Protein AF-A0A179IJP7-F1 (afdb_monomer_lite)

InterPro domains:
  IPR003719 Phenazine biosynthesis PhzF-like [PF02567] (6-76)

pLDDT: mean 91.75, std 11.51, range [47.16, 98.69]

Organism: Cordyceps confragosa (NCBI:txid2714763)

Foldseek 3Di:
DPDPPPDDFDDQVVVQVVVQCCLLPPNDPPPQKDKDWDWGNVVVVNTFIKIWIFGDDPSHTDDIDIDGDDDDDDDDDDDD

Secondary structure (DSSP, 8-state):
---S----S--HHHHHHHHHHHHHHTSPTT-SEEEEEEEE-TTTT--EEEEEEEEEETTEEEEEEEE-------------

Sequence (80 aa):
MIDALCEDPATGSASSALCCYLSAALGEQGAEKRRYELTQGVEVGRESNIVVDVTMKENAINQVHLSGQAVKVMKGTVFI

Structure (mmCIF, N/CA/C/O backbone):
data_AF-A0A179IJP7-F1
#
_entry.id   AF-A0A179IJP7-F1
#
loop_
_atom_site.group_PDB
_atom_site.id
_atom_site.type_symbol
_atom_site.label_atom_id
_atom_site.label_alt_id
_atom_site.label_comp_id
_atom_site.label_asym_id
_atom_site.label_entity_id
_atom_site.label_seq_id
_atom_site.pdbx_PDB_ins_code
_atom_site.Cartn_x
_atom_site.Cartn_y
_atom_site.Cartn_z
_atom_site.occupancy
_atom_site.B_iso_or_equiv
_atom_site.auth_seq_id
_atom_site.auth_comp_id
_atom_site.auth_asym_id
_atom_site.auth_atom_id
_atom_site.pdbx_PDB_model_num
ATOM 1 N N . MET A 1 1 ? 8.029 11.359 -26.999 1.00 47.16 1 MET A N 1
ATOM 2 C CA . MET A 1 1 ? 6.746 12.011 -26.683 1.00 47.16 1 MET A CA 1
ATOM 3 C C . MET A 1 1 ? 6.621 11.942 -25.175 1.00 47.16 1 MET A C 1
ATOM 5 O O . MET A 1 1 ? 6.553 10.841 -24.653 1.00 47.16 1 MET A O 1
ATOM 9 N N . ILE A 1 2 ? 6.811 13.062 -24.479 1.00 52.62 2 ILE A N 1
ATOM 10 C CA . ILE A 1 2 ? 6.545 13.150 -23.040 1.00 52.62 2 ILE A CA 1
ATOM 11 C C . ILE A 1 2 ? 5.187 13.835 -22.980 1.00 52.62 2 ILE A C 1
ATOM 13 O O . ILE A 1 2 ? 5.107 15.033 -23.247 1.00 52.62 2 ILE A O 1
ATOM 17 N N . ASP A 1 3 ? 4.128 13.052 -22.796 1.00 53.56 3 ASP A N 1
ATOM 18 C CA . ASP A 1 3 ? 2.774 13.589 -22.709 1.00 53.56 3 ASP A CA 1
ATOM 19 C C . ASP A 1 3 ? 2.626 14.429 -21.438 1.00 53.56 3 ASP A C 1
ATOM 21 O O . ASP A 1 3 ? 3.089 14.063 -20.358 1.00 53.56 3 ASP A O 1
ATOM 25 N N . ALA A 1 4 ? 1.990 15.590 -21.583 1.00 52.97 4 ALA A N 1
ATOM 26 C CA . ALA A 1 4 ? 1.815 16.587 -20.529 1.00 52.97 4 ALA A CA 1
ATOM 27 C C . ALA A 1 4 ? 0.817 16.168 -19.424 1.00 52.97 4 ALA A C 1
ATOM 29 O O . ALA A 1 4 ? 0.641 16.907 -18.457 1.00 52.97 4 ALA A O 1
ATOM 30 N N . LEU A 1 5 ? 0.206 14.982 -19.526 1.00 60.19 5 LEU A N 1
ATOM 31 C CA . LEU A 1 5 ? -0.472 14.293 -18.425 1.00 60.19 5 LEU A CA 1
ATOM 32 C C . LEU A 1 5 ? 0.332 13.033 -18.079 1.00 60.19 5 LEU A C 1
ATOM 34 O O . LEU A 1 5 ? 0.016 11.927 -18.504 1.00 60.19 5 LEU A O 1
ATOM 38 N N . CYS A 1 6 ? 1.422 13.201 -17.334 1.00 80.00 6 CYS A N 1
ATOM 39 C CA . CYS A 1 6 ? 2.095 12.060 -16.722 1.00 80.00 6 CYS A CA 1
ATOM 40 C C . CYS A 1 6 ? 1.221 11.581 -15.553 1.00 80.00 6 CYS A C 1
ATOM 42 O O . CYS A 1 6 ? 1.289 12.144 -14.460 1.00 80.00 6 CYS A O 1
ATOM 44 N N . GLU A 1 7 ? 0.342 10.611 -15.802 1.00 89.94 7 GLU A N 1
ATOM 45 C CA . GLU A 1 7 ? -0.422 9.949 -14.744 1.00 89.94 7 GLU A CA 1
ATOM 46 C C . GLU A 1 7 ? 0.519 9.099 -13.878 1.00 89.94 7 GLU A C 1
ATOM 48 O O . GLU A 1 7 ? 1.371 8.363 -14.389 1.00 89.94 7 GLU A O 1
ATOM 53 N N . ASP A 1 8 ? 0.380 9.210 -12.555 1.00 93.44 8 ASP A N 1
ATOM 54 C CA . ASP A 1 8 ? 1.122 8.375 -11.613 1.00 93.44 8 ASP A CA 1
ATOM 55 C C . ASP A 1 8 ? 0.534 6.950 -11.608 1.00 93.44 8 ASP A C 1
ATOM 57 O O . ASP A 1 8 ? -0.654 6.785 -11.323 1.00 93.44 8 ASP A O 1
ATOM 61 N N . PRO A 1 9 ? 1.324 5.902 -11.907 1.00 92.81 9 PRO A N 1
ATOM 62 C CA . PRO A 1 9 ? 0.811 4.536 -12.017 1.00 92.81 9 PRO A CA 1
ATOM 63 C C . PRO A 1 9 ? 0.449 3.882 -10.677 1.00 92.81 9 PRO A C 1
ATOM 65 O O . PRO A 1 9 ? -0.272 2.888 -10.669 1.00 92.81 9 PRO A O 1
ATOM 68 N N . ALA A 1 10 ? 0.978 4.381 -9.554 1.00 96.00 10 ALA A N 1
ATOM 69 C CA . ALA A 1 10 ? 0.805 3.754 -8.245 1.00 96.00 10 ALA A CA 1
ATOM 70 C C . ALA A 1 10 ? 0.903 4.776 -7.102 1.00 96.00 10 ALA A C 1
ATOM 72 O O . ALA A 1 10 ? 1.975 5.011 -6.538 1.00 96.00 10 ALA A O 1
ATOM 73 N N . THR A 1 11 ? -0.234 5.337 -6.694 1.00 97.31 11 THR A N 1
ATOM 74 C CA . THR A 1 11 ? -0.291 6.400 -5.685 1.00 97.31 11 THR A CA 1
ATOM 75 C C . THR A 1 11 ? -0.699 5.844 -4.317 1.00 97.31 11 THR A C 1
ATOM 77 O O . THR A 1 11 ? -1.864 5.869 -3.908 1.00 97.31 11 THR A O 1
ATOM 80 N N . GLY A 1 12 ? 0.283 5.350 -3.558 1.00 97.81 12 GLY A N 1
ATOM 81 C CA . GLY A 1 12 ? 0.048 4.713 -2.253 1.00 97.81 12 GLY A CA 1
ATOM 82 C C . GLY A 1 12 ? -0.569 5.627 -1.182 1.00 97.81 12 GLY A C 1
ATOM 83 O O . GLY A 1 12 ? -1.392 5.185 -0.377 1.00 97.81 12 GLY A O 1
ATOM 84 N N . SER A 1 13 ? -0.229 6.919 -1.183 1.00 98.31 13 SER A N 1
ATOM 85 C CA . SER A 1 13 ? -0.809 7.906 -0.260 1.00 98.31 13 SER A CA 1
ATOM 86 C C . SER A 1 13 ? -2.290 8.170 -0.552 1.00 98.31 13 SER A C 1
ATOM 88 O O . SER A 1 13 ? -3.099 8.182 0.376 1.00 98.31 13 SER A O 1
ATOM 90 N N . ALA A 1 14 ? -2.661 8.310 -1.828 1.00 98.12 14 ALA A N 1
ATOM 91 C CA . ALA A 1 14 ? -4.053 8.456 -2.250 1.00 98.12 14 ALA A CA 1
ATOM 92 C C . ALA A 1 14 ? -4.867 7.195 -1.930 1.00 98.12 14 ALA A C 1
ATOM 94 O O . ALA A 1 14 ? -5.958 7.294 -1.372 1.00 98.12 14 ALA A O 1
ATOM 95 N N . SER A 1 15 ? -4.293 6.014 -2.183 1.00 98.56 15 SER A N 1
ATOM 96 C CA . SER A 1 15 ? -4.892 4.726 -1.813 1.00 98.56 15 SER A CA 1
ATOM 97 C C . SER A 1 15 ? -5.169 4.640 -0.309 1.00 98.56 15 SER A C 1
ATOM 99 O O . SER A 1 15 ? -6.262 4.264 0.111 1.00 98.56 15 SER A O 1
ATOM 101 N N . SER A 1 16 ? -4.207 5.063 0.517 1.00 98.62 16 SER A N 1
ATOM 102 C CA . SER A 1 16 ? -4.353 5.090 1.978 1.00 98.62 16 SER A CA 1
ATOM 103 C C . SER A 1 16 ? -5.475 6.033 2.422 1.00 98.62 16 SER A C 1
ATOM 105 O O . SER A 1 16 ? -6.331 5.649 3.218 1.00 98.62 16 SER A O 1
ATOM 107 N N . ALA A 1 17 ? -5.511 7.252 1.874 1.00 98.44 17 ALA A N 1
ATOM 108 C CA . ALA A 1 17 ? -6.547 8.234 2.184 1.00 98.44 17 ALA A CA 1
ATOM 109 C C . ALA A 1 17 ? -7.949 7.746 1.780 1.00 98.44 17 ALA A C 1
ATOM 111 O O . ALA A 1 17 ? -8.890 7.864 2.567 1.00 98.44 17 ALA A O 1
ATOM 112 N N . LEU A 1 18 ? -8.079 7.139 0.595 1.00 98.19 18 LEU A N 1
ATOM 113 C CA . LEU A 1 18 ? -9.330 6.550 0.118 1.00 98.19 18 LEU A CA 1
ATOM 114 C C . LEU A 1 18 ? -9.824 5.445 1.060 1.00 98.19 18 LEU A C 1
ATOM 116 O O . LEU A 1 18 ? -10.987 5.448 1.455 1.00 98.19 18 LEU A O 1
ATOM 120 N N . CYS A 1 19 ? -8.949 4.532 1.477 1.00 98.00 19 CYS A N 1
ATOM 121 C CA . CYS A 1 19 ? -9.330 3.429 2.362 1.00 98.00 19 CYS A CA 1
ATOM 122 C C . CYS A 1 19 ? -9.747 3.909 3.756 1.00 98.00 19 CYS A C 1
ATOM 124 O O . CYS A 1 19 ? -10.690 3.366 4.336 1.00 98.00 19 CYS A O 1
ATOM 126 N N . CYS A 1 20 ? -9.100 4.956 4.278 1.00 97.31 20 CYS A N 1
ATOM 127 C CA . CYS A 1 20 ? -9.539 5.619 5.504 1.00 97.31 20 CYS A CA 1
ATOM 128 C C . CYS A 1 20 ? -10.930 6.228 5.351 1.00 97.31 20 CYS A C 1
ATOM 130 O O . CYS A 1 20 ? -11.779 6.041 6.221 1.00 97.31 20 CYS A O 1
ATOM 132 N N . TYR A 1 21 ? -11.174 6.928 4.241 1.00 96.88 21 TYR A N 1
ATOM 133 C CA . TYR A 1 21 ? -12.479 7.509 3.954 1.00 96.88 21 TYR A CA 1
ATOM 134 C C . TYR A 1 21 ? -13.565 6.430 3.879 1.00 96.88 21 TYR A C 1
ATOM 136 O O . TYR A 1 21 ? -14.567 6.531 4.580 1.00 96.88 21 TYR A O 1
ATOM 144 N N . LEU A 1 22 ? -13.343 5.360 3.111 1.00 95.88 22 LEU A N 1
ATOM 145 C CA . LEU A 1 22 ? -14.284 4.242 3.000 1.00 95.88 22 LEU A CA 1
ATOM 146 C C . LEU A 1 22 ? -14.531 3.573 4.359 1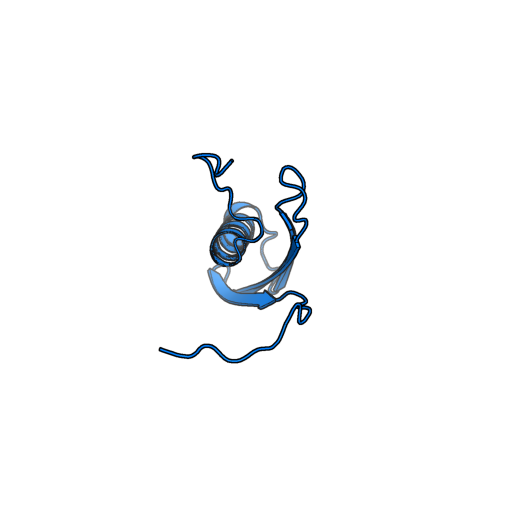.00 95.88 22 LEU A C 1
ATOM 148 O O . LEU A 1 22 ? -15.671 3.273 4.701 1.00 95.88 22 LEU A O 1
ATOM 152 N N . SER A 1 23 ? -13.480 3.401 5.162 1.00 95.56 23 SER A N 1
ATOM 153 C CA . SER A 1 23 ? -13.564 2.853 6.518 1.00 95.56 23 SER A CA 1
ATOM 154 C C . SER A 1 23 ? -14.395 3.724 7.463 1.00 95.56 23 SER A C 1
ATOM 156 O O . SER A 1 23 ? -15.154 3.200 8.277 1.00 95.56 23 SER A O 1
ATOM 158 N N . ALA A 1 24 ? -14.255 5.045 7.386 1.00 92.69 24 ALA A N 1
ATOM 159 C CA . ALA A 1 24 ? -14.980 5.971 8.248 1.00 92.69 24 ALA A CA 1
ATOM 160 C C . ALA A 1 24 ? -16.426 6.213 7.779 1.00 92.69 24 ALA A C 1
ATOM 162 O O . ALA A 1 24 ? -17.327 6.301 8.608 1.00 92.69 24 ALA A O 1
ATOM 163 N N . ALA A 1 25 ? -16.650 6.322 6.467 1.00 90.81 25 ALA A N 1
ATOM 164 C CA . ALA A 1 25 ? -17.933 6.729 5.895 1.00 90.81 25 ALA A CA 1
ATOM 165 C C . ALA A 1 25 ? -18.877 5.555 5.598 1.00 90.81 25 ALA A C 1
ATOM 167 O O . ALA A 1 25 ? -20.089 5.706 5.726 1.00 90.81 25 ALA A O 1
ATOM 168 N N . LEU A 1 26 ? -18.337 4.407 5.177 1.00 83.81 26 LEU A N 1
ATOM 169 C CA . LEU A 1 26 ? -19.115 3.278 4.644 1.00 83.81 26 LEU A CA 1
ATOM 170 C C . LEU A 1 26 ? -18.809 1.944 5.341 1.00 83.81 26 LEU A C 1
ATOM 172 O O . LEU A 1 26 ? -19.427 0.929 5.026 1.00 83.81 26 LEU A O 1
ATOM 176 N N . GLY A 1 27 ? -17.839 1.919 6.256 1.00 76.00 27 GLY A N 1
ATOM 177 C CA . GLY A 1 27 ? -17.415 0.703 6.937 1.00 76.00 27 GLY A CA 1
ATOM 178 C C . GLY A 1 27 ? -18.457 0.188 7.931 1.00 76.00 27 GLY A C 1
ATOM 179 O O . GLY A 1 27 ? -19.089 0.964 8.647 1.00 76.00 27 GLY A O 1
ATOM 180 N N . GLU A 1 28 ? -18.582 -1.137 8.026 1.00 77.50 28 GLU A N 1
ATOM 181 C CA . GLU A 1 28 ? -19.417 -1.786 9.038 1.00 77.50 28 GLU A CA 1
ATOM 182 C C . GLU A 1 28 ? -18.966 -1.379 10.448 1.00 77.50 28 GLU A C 1
ATOM 184 O O . GLU A 1 28 ? -17.777 -1.458 10.788 1.00 77.50 28 GLU A O 1
ATOM 189 N N . GLN A 1 29 ? -19.910 -0.903 11.259 1.00 73.25 29 GLN A N 1
ATOM 190 C CA . GLN A 1 29 ? -19.658 -0.495 12.640 1.00 73.25 29 GLN A CA 1
ATOM 191 C C . GLN A 1 29 ? -19.213 -1.712 13.464 1.00 73.25 29 GLN A C 1
ATOM 193 O O . GLN A 1 29 ? -19.821 -2.774 13.382 1.00 73.25 29 GLN A O 1
ATOM 198 N N . GLY A 1 30 ? -18.148 -1.565 14.256 1.00 73.19 30 GLY A N 1
ATOM 199 C CA . GLY A 1 30 ? -17.599 -2.649 15.084 1.00 73.19 30 GLY A CA 1
ATOM 200 C C . GLY A 1 30 ? -16.530 -3.531 14.422 1.00 73.19 30 GLY A C 1
ATOM 201 O O . GLY A 1 30 ? -15.864 -4.286 15.126 1.00 73.19 30 GLY A O 1
ATOM 202 N N . ALA A 1 31 ? -16.286 -3.413 13.112 1.00 84.69 31 ALA A N 1
ATOM 203 C CA . ALA A 1 31 ? -15.152 -4.086 12.476 1.00 84.69 31 ALA A CA 1
ATOM 204 C C . ALA A 1 31 ? -13.825 -3.383 12.829 1.00 84.69 31 ALA A C 1
ATOM 206 O O . ALA A 1 31 ? -13.539 -2.289 12.338 1.00 84.69 31 ALA A O 1
ATOM 207 N N . GLU A 1 32 ? -12.993 -4.023 13.658 1.00 91.69 32 GLU A N 1
ATOM 208 C CA . GLU A 1 32 ? -11.700 -3.470 14.099 1.00 91.69 32 GLU A CA 1
ATOM 209 C C . GLU A 1 32 ? -10.633 -3.438 12.999 1.00 91.69 32 GLU A C 1
ATOM 211 O O . GLU A 1 32 ? -9.694 -2.649 13.073 1.00 91.69 32 GLU A O 1
ATOM 216 N N . LYS A 1 33 ? -10.740 -4.291 11.977 1.00 94.38 33 LYS A N 1
ATOM 217 C CA . LYS A 1 33 ? -9.772 -4.366 10.875 1.00 94.38 33 LYS A CA 1
ATOM 218 C C . LYS A 1 33 ? -10.488 -4.429 9.541 1.00 94.38 33 LYS A C 1
ATOM 220 O O . LYS A 1 33 ? -11.436 -5.193 9.382 1.00 94.38 33 LYS A O 1
ATOM 225 N N . ARG A 1 34 ? -10.001 -3.654 8.576 1.00 95.38 34 ARG A N 1
ATOM 226 C CA . ARG A 1 34 ? -10.515 -3.612 7.206 1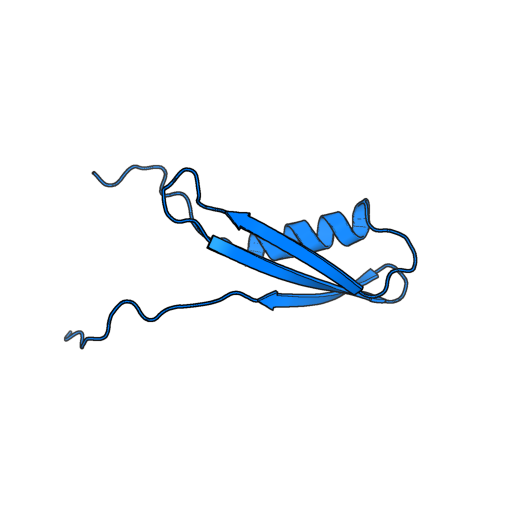.00 95.38 34 ARG A CA 1
ATOM 227 C C . ARG A 1 34 ? -9.358 -3.686 6.228 1.00 95.38 34 ARG A C 1
ATOM 229 O O . ARG A 1 34 ? -8.354 -3.011 6.425 1.00 95.38 34 ARG A O 1
ATOM 236 N N . ARG A 1 35 ? -9.510 -4.499 5.189 1.00 96.94 35 ARG A N 1
ATOM 237 C CA . ARG A 1 35 ? -8.500 -4.705 4.153 1.00 96.94 35 ARG A CA 1
ATOM 238 C C . ARG A 1 35 ? -9.071 -4.308 2.804 1.00 96.94 35 ARG A C 1
ATOM 240 O O . ARG A 1 35 ? -10.190 -4.692 2.476 1.00 96.94 35 ARG A O 1
ATOM 247 N N . TYR A 1 36 ? -8.279 -3.569 2.043 1.00 97.88 36 TYR A N 1
ATOM 248 C CA . TYR A 1 36 ? -8.603 -3.117 0.700 1.00 97.88 36 TYR A CA 1
ATOM 249 C C . TYR A 1 36 ? -7.490 -3.530 -0.256 1.00 97.88 36 TYR A C 1
ATOM 251 O O . TYR A 1 36 ? -6.308 -3.431 0.077 1.00 97.88 36 TYR A O 1
ATOM 259 N N . GLU A 1 37 ? -7.885 -3.962 -1.447 1.00 98.31 37 GLU A N 1
ATOM 260 C CA . GLU A 1 37 ? -6.991 -4.274 -2.557 1.00 98.31 37 GLU A CA 1
ATOM 261 C C . GLU A 1 37 ? -7.370 -3.344 -3.708 1.00 98.31 37 GLU A C 1
ATOM 263 O O . GLU A 1 37 ? -8.524 -3.317 -4.137 1.00 98.31 37 GLU A O 1
ATOM 268 N N . LEU A 1 38 ? -6.423 -2.510 -4.133 1.00 98.31 38 LEU A N 1
ATOM 269 C CA . LEU A 1 38 ? -6.618 -1.481 -5.145 1.00 98.31 38 LEU A CA 1
ATOM 270 C C . LEU A 1 38 ? -5.725 -1.779 -6.344 1.00 98.31 38 LEU A C 1
ATOM 272 O O . LEU A 1 38 ? -4.528 -2.022 -6.184 1.00 98.31 38 LEU A O 1
ATOM 276 N N . THR A 1 39 ? -6.305 -1.685 -7.535 1.00 98.06 39 THR A N 1
ATOM 277 C CA . THR A 1 39 ? -5.588 -1.758 -8.810 1.00 98.06 39 THR A CA 1
ATOM 278 C C . THR A 1 39 ? -5.556 -0.361 -9.429 1.00 98.06 39 THR A C 1
ATOM 280 O O . THR A 1 39 ? -6.601 0.276 -9.559 1.00 98.06 39 THR A O 1
ATOM 283 N N . GLN A 1 40 ? -4.365 0.125 -9.787 1.00 97.88 40 GLN A N 1
ATOM 284 C CA . GLN A 1 40 ? -4.147 1.435 -10.420 1.00 97.88 40 GLN A CA 1
ATOM 285 C C . GLN A 1 40 ? -3.214 1.299 -11.632 1.00 97.88 40 GLN A C 1
ATOM 287 O O . GLN A 1 40 ? -2.417 0.362 -11.708 1.00 97.88 40 GLN A O 1
ATOM 292 N N . GLY A 1 41 ? -3.304 2.236 -12.579 1.00 94.88 41 GLY A N 1
ATOM 293 C CA . GLY A 1 41 ? -2.330 2.384 -13.662 1.00 94.88 41 GLY A CA 1
ATOM 294 C C . GLY A 1 41 ? -2.537 1.429 -14.839 1.00 94.88 41 GLY A C 1
ATOM 295 O O . GLY A 1 41 ? -1.635 1.286 -15.667 1.00 94.88 41 GLY A O 1
ATOM 296 N N . VAL A 1 42 ? -3.702 0.778 -14.930 1.00 96.44 42 VAL A N 1
ATOM 297 C CA . VAL A 1 42 ? -4.051 -0.144 -16.026 1.00 96.44 42 VAL A CA 1
ATOM 298 C C . VAL A 1 42 ? -4.118 0.614 -17.351 1.00 96.44 42 VAL A C 1
ATOM 300 O O . VAL A 1 42 ? -3.537 0.190 -18.348 1.00 96.44 42 VAL A O 1
ATOM 303 N N . GLU A 1 43 ? -4.751 1.784 -17.342 1.00 94.38 43 GLU A N 1
ATOM 304 C CA . GLU A 1 43 ? -4.997 2.643 -18.501 1.00 94.38 43 GLU 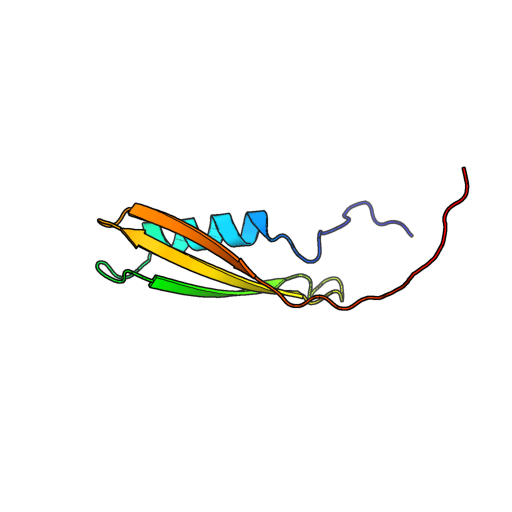A CA 1
ATOM 305 C C . GLU A 1 43 ? -3.698 3.175 -19.123 1.00 94.38 43 GLU A C 1
ATOM 307 O O . GLU A 1 43 ? -3.632 3.401 -20.331 1.00 94.38 43 GLU A O 1
ATOM 312 N N . VAL A 1 44 ? -2.644 3.309 -18.314 1.00 92.69 44 VAL A N 1
ATOM 313 C CA . VAL A 1 44 ? -1.305 3.741 -18.747 1.00 92.69 44 VAL A CA 1
ATOM 314 C C . VAL A 1 44 ? -0.311 2.585 -18.902 1.00 92.69 44 VAL A C 1
ATOM 316 O O . VAL A 1 44 ? 0.890 2.815 -19.057 1.00 92.69 44 VAL A O 1
ATOM 319 N N . GLY A 1 45 ? -0.782 1.332 -18.867 1.00 93.12 45 GLY A N 1
ATOM 320 C CA . GLY A 1 45 ? 0.041 0.138 -19.092 1.00 93.12 45 GLY A CA 1
ATOM 321 C C . GLY A 1 45 ? 1.070 -0.139 -17.991 1.00 93.12 45 GLY A C 1
ATOM 322 O O . GLY A 1 45 ? 2.096 -0.773 -18.241 1.00 93.12 45 GLY A O 1
ATOM 323 N N . ARG A 1 46 ? 0.828 0.359 -16.775 1.00 94.00 46 ARG A N 1
ATOM 324 C CA . ARG A 1 46 ? 1.712 0.242 -15.605 1.00 94.00 46 ARG A CA 1
ATOM 325 C C . ARG A 1 46 ? 0.924 -0.242 -14.386 1.00 94.00 46 ARG A C 1
ATOM 327 O O . ARG A 1 46 ? 1.021 0.343 -13.308 1.00 94.00 46 ARG A O 1
ATOM 334 N N . GLU A 1 47 ? 0.147 -1.305 -14.589 1.00 96.00 47 GLU A N 1
ATOM 335 C CA . GLU A 1 47 ? -0.701 -1.912 -13.563 1.00 96.00 47 GLU A CA 1
ATOM 336 C C . GLU A 1 47 ? 0.078 -2.163 -12.269 1.00 96.00 47 GLU A C 1
ATOM 338 O O . GLU A 1 47 ? 1.154 -2.767 -12.264 1.00 96.00 47 GLU A O 1
ATOM 343 N N . SER A 1 48 ? -0.489 -1.682 -11.168 1.00 96.94 48 SER A N 1
ATOM 344 C CA . SER A 1 48 ? 0.066 -1.805 -9.830 1.00 96.94 48 SER A CA 1
ATOM 345 C C . SER A 1 48 ? -1.020 -2.231 -8.852 1.00 96.94 48 SER A C 1
ATOM 347 O O . SER A 1 48 ? -2.114 -1.668 -8.841 1.00 96.94 48 SER A O 1
ATOM 349 N N . ASN A 1 49 ? -0.690 -3.209 -8.006 1.00 98.12 49 ASN A N 1
ATOM 350 C CA . ASN A 1 49 ? -1.567 -3.705 -6.950 1.00 98.12 49 ASN A CA 1
ATOM 351 C C . ASN A 1 49 ? -1.107 -3.165 -5.595 1.00 98.12 49 ASN A C 1
ATOM 353 O O . ASN A 1 49 ? 0.035 -3.380 -5.178 1.00 98.12 49 ASN A O 1
ATOM 357 N N . ILE A 1 50 ? -2.011 -2.464 -4.918 1.00 98.62 50 ILE A N 1
ATOM 358 C CA . ILE A 1 50 ? -1.782 -1.800 -3.639 1.00 98.62 50 ILE A CA 1
ATOM 359 C C . ILE A 1 50 ? -2.712 -2.418 -2.602 1.00 98.62 50 ILE A C 1
ATOM 361 O O . ILE A 1 50 ? -3.915 -2.539 -2.818 1.00 98.62 50 ILE A O 1
ATOM 365 N N . VAL A 1 51 ? -2.159 -2.776 -1.450 1.00 98.69 51 VAL A N 1
ATOM 366 C CA . VAL A 1 51 ? -2.921 -3.301 -0.320 1.00 98.69 51 VAL A CA 1
ATOM 367 C C . VAL A 1 51 ? -2.913 -2.273 0.800 1.00 98.69 51 VAL A C 1
ATOM 369 O O . VAL A 1 51 ? -1.850 -1.790 1.198 1.00 98.69 51 VAL A O 1
ATOM 372 N N . VAL A 1 52 ? -4.092 -1.972 1.342 1.00 98.69 52 VAL A N 1
ATOM 373 C CA . VAL A 1 52 ? -4.234 -1.108 2.515 1.00 98.69 52 VAL A CA 1
ATOM 374 C C . VAL A 1 52 ? -5.021 -1.824 3.602 1.00 98.69 52 VAL A C 1
ATOM 376 O O . VAL A 1 52 ? -6.187 -2.172 3.416 1.00 98.69 52 VAL A O 1
ATOM 379 N N . ASP A 1 53 ? -4.394 -1.993 4.762 1.00 98.31 53 ASP A N 1
ATOM 380 C CA . ASP A 1 53 ? -5.042 -2.475 5.977 1.00 98.31 53 ASP A CA 1
ATOM 381 C C . ASP A 1 53 ? -5.306 -1.286 6.918 1.00 98.31 53 ASP A C 1
ATOM 383 O O . ASP A 1 53 ? -4.388 -0.570 7.323 1.00 98.31 53 ASP A O 1
ATOM 387 N N . VAL A 1 54 ? -6.569 -1.068 7.277 1.00 98.06 54 VAL A N 1
ATOM 388 C CA . VAL A 1 54 ? -7.023 -0.016 8.191 1.00 98.06 54 VAL A CA 1
ATOM 389 C C . VAL A 1 54 ? -7.476 -0.659 9.496 1.00 98.06 54 VAL A C 1
ATOM 391 O O . VAL A 1 54 ? -8.367 -1.508 9.510 1.00 98.06 54 VAL A O 1
ATOM 394 N N . THR A 1 55 ? -6.871 -0.246 10.606 1.00 97.38 55 THR A N 1
ATOM 395 C CA . THR A 1 55 ? -7.304 -0.622 11.956 1.00 97.38 55 THR A CA 1
ATOM 396 C C . THR A 1 55 ? -8.170 0.484 12.539 1.00 97.38 55 THR A C 1
ATOM 398 O O . THR A 1 55 ? -7.756 1.645 12.574 1.00 97.38 55 THR A O 1
ATOM 401 N N . MET A 1 56 ? -9.341 0.110 13.038 1.00 94.94 56 MET A N 1
ATOM 402 C CA . MET A 1 56 ? -10.276 0.975 13.744 1.00 94.94 56 MET A CA 1
ATOM 403 C C . MET A 1 56 ? -10.156 0.775 15.251 1.00 94.94 56 MET A C 1
ATOM 405 O O . MET A 1 56 ? -9.940 -0.339 15.722 1.00 94.94 56 MET A O 1
ATOM 409 N N . LYS A 1 57 ? -10.361 1.843 16.018 1.00 93.81 57 LYS A N 1
ATOM 410 C CA . LYS A 1 57 ? -10.560 1.788 17.467 1.00 93.81 57 LYS A CA 1
ATOM 411 C C . LYS A 1 57 ? -11.6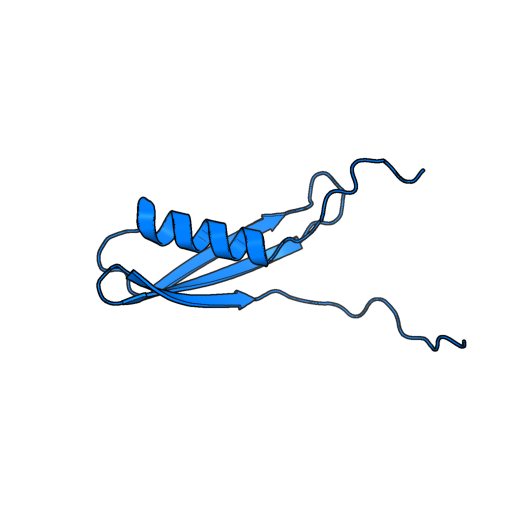53 2.777 17.834 1.00 93.81 57 LYS A C 1
ATOM 413 O O . LYS A 1 57 ? -11.579 3.927 17.417 1.00 93.81 57 LYS A O 1
ATOM 418 N N . GLU A 1 58 ? -12.665 2.330 18.579 1.00 90.12 58 GLU A N 1
ATOM 419 C CA . GLU A 1 58 ? -13.783 3.190 19.014 1.00 90.12 58 GLU A CA 1
ATOM 420 C C . GLU A 1 58 ? -14.428 3.954 17.836 1.00 90.12 58 GLU A C 1
ATOM 422 O O . GLU A 1 58 ? -14.730 5.139 17.920 1.00 90.12 58 GLU A O 1
ATOM 427 N N . ASN A 1 59 ? -14.602 3.263 16.701 1.00 85.50 59 ASN A N 1
ATOM 428 C CA . ASN A 1 59 ? -15.120 3.807 15.436 1.00 85.50 59 ASN A CA 1
ATOM 429 C C . ASN A 1 59 ? -14.297 4.949 14.805 1.00 85.50 59 ASN A C 1
ATOM 431 O O . ASN A 1 59 ? -14.749 5.571 13.846 1.00 85.50 59 ASN A O 1
ATOM 435 N N . ALA A 1 60 ? -13.064 5.174 15.262 1.00 92.12 60 ALA A N 1
ATOM 436 C CA . ALA A 1 60 ? -12.097 6.078 14.649 1.00 92.12 60 ALA A CA 1
ATOM 437 C C . ALA A 1 60 ? -10.941 5.310 13.987 1.00 92.12 60 ALA A C 1
ATOM 439 O O . ALA A 1 60 ? -10.630 4.175 14.355 1.00 92.12 60 ALA A O 1
ATOM 440 N N . ILE A 1 61 ? -10.289 5.938 13.005 1.00 96.06 61 ILE A N 1
ATOM 441 C CA . ILE A 1 61 ? -9.082 5.396 12.367 1.00 96.06 61 ILE A CA 1
ATOM 442 C C . ILE A 1 61 ? -7.947 5.403 13.396 1.00 96.06 61 ILE A C 1
ATOM 444 O O . ILE A 1 61 ? -7.580 6.459 13.903 1.00 96.06 61 ILE A O 1
ATOM 448 N N . ASN A 1 62 ? -7.376 4.234 13.682 1.00 97.25 62 ASN A N 1
ATOM 449 C CA . ASN A 1 62 ? -6.271 4.080 14.628 1.00 97.25 62 ASN A CA 1
ATOM 450 C C . ASN A 1 62 ? -4.926 3.870 13.921 1.00 97.25 62 ASN A C 1
ATOM 452 O O . ASN A 1 62 ? -3.919 4.451 14.314 1.00 97.25 62 ASN A O 1
ATOM 456 N N . GLN A 1 63 ? -4.894 3.041 12.875 1.00 98.06 63 GLN A N 1
ATOM 457 C CA . GLN A 1 63 ? -3.670 2.754 12.128 1.00 98.06 63 GLN A CA 1
ATOM 458 C C . GLN A 1 63 ? -3.983 2.440 10.669 1.00 98.06 63 GLN A C 1
ATOM 460 O O . GLN A 1 63 ? -5.017 1.852 10.363 1.00 98.06 63 GLN A O 1
ATOM 465 N N . VAL A 1 64 ? -3.054 2.792 9.783 1.00 98.38 64 VAL A N 1
ATOM 466 C CA . VAL A 1 64 ? -3.105 2.467 8.357 1.00 98.38 64 VAL A CA 1
ATOM 467 C C . VAL A 1 64 ? -1.787 1.812 7.972 1.00 98.38 64 VAL A C 1
ATOM 469 O O . VAL A 1 64 ? -0.721 2.329 8.309 1.00 98.38 64 VAL A O 1
ATOM 472 N N . HIS A 1 65 ? -1.854 0.677 7.287 1.00 98.62 65 HIS A N 1
ATOM 473 C CA . HIS A 1 65 ? -0.693 -0.014 6.747 1.00 98.62 65 HIS A CA 1
ATOM 474 C C . HIS A 1 65 ? -0.833 -0.130 5.232 1.00 98.62 65 HIS A C 1
ATOM 476 O O . HIS A 1 65 ? -1.732 -0.802 4.736 1.00 98.62 65 HIS A O 1
ATOM 482 N N . LEU A 1 66 ? 0.074 0.523 4.510 1.00 98.44 66 LEU A N 1
ATOM 483 C CA . LEU A 1 66 ? 0.215 0.410 3.064 1.00 98.44 66 LEU A CA 1
ATOM 484 C C . LEU A 1 66 ? 1.239 -0.682 2.753 1.00 98.44 66 LEU A C 1
ATOM 486 O O . LEU A 1 66 ? 2.353 -0.647 3.273 1.00 98.44 66 LEU A O 1
ATOM 490 N N . SER A 1 67 ? 0.889 -1.620 1.881 1.00 98.38 67 SER A N 1
ATOM 491 C CA . SER A 1 67 ? 1.801 -2.660 1.415 1.00 98.38 67 SER A CA 1
ATOM 492 C C . SER A 1 67 ? 1.634 -2.935 -0.079 1.00 98.38 67 SER A C 1
ATOM 494 O O . SER A 1 67 ? 0.623 -2.601 -0.695 1.00 98.38 67 SER A O 1
ATOM 496 N N . GLY A 1 68 ? 2.670 -3.515 -0.677 1.00 97.25 68 GLY A N 1
ATOM 497 C CA . GLY A 1 68 ? 2.720 -3.849 -2.093 1.00 97.25 68 GLY A CA 1
ATOM 498 C C . GLY A 1 68 ? 3.986 -4.635 -2.407 1.00 97.25 68 GLY A C 1
ATOM 499 O O . GLY A 1 68 ? 4.930 -4.664 -1.613 1.00 97.25 68 GLY A O 1
ATOM 500 N N . GLN A 1 69 ? 4.001 -5.298 -3.558 1.00 96.06 69 GLN A N 1
ATOM 501 C CA . GLN A 1 69 ? 5.194 -5.982 -4.047 1.00 96.06 69 GLN A CA 1
ATOM 502 C C . GLN A 1 69 ? 6.062 -5.021 -4.859 1.00 96.06 69 GLN A C 1
ATOM 504 O O . GLN A 1 69 ? 5.562 -4.132 -5.541 1.00 96.06 69 GLN A O 1
ATOM 509 N N . ALA A 1 70 ? 7.374 -5.226 -4.806 1.00 94.56 70 ALA A N 1
ATOM 510 C CA . ALA A 1 70 ? 8.328 -4.492 -5.620 1.00 94.56 70 ALA A CA 1
ATOM 511 C C . ALA A 1 70 ? 9.301 -5.467 -6.280 1.00 94.56 70 ALA A C 1
ATOM 513 O O . ALA A 1 70 ? 9.733 -6.446 -5.667 1.00 94.56 70 ALA A O 1
ATOM 514 N N . VAL A 1 71 ? 9.678 -5.171 -7.522 1.00 95.94 71 VAL A N 1
ATOM 515 C CA . VAL A 1 71 ? 10.693 -5.913 -8.271 1.00 95.94 71 VAL A CA 1
ATOM 516 C C . VAL A 1 71 ? 11.837 -4.981 -8.638 1.00 95.94 71 VAL A C 1
ATOM 518 O 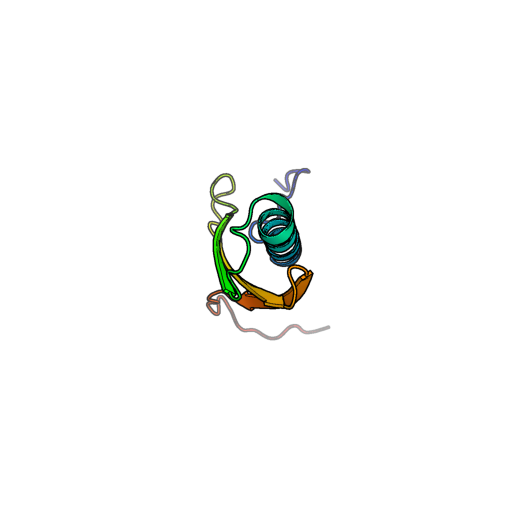O . VAL A 1 71 ? 11.643 -3.827 -9.021 1.00 95.94 71 VAL A O 1
ATOM 521 N N . LYS A 1 72 ? 13.065 -5.476 -8.513 1.00 96.81 72 LYS A N 1
ATOM 522 C CA . LYS A 1 72 ? 14.245 -4.719 -8.914 1.00 96.81 72 LYS A CA 1
ATOM 523 C C . LYS A 1 72 ? 14.367 -4.722 -10.437 1.00 96.81 72 LYS A C 1
ATOM 525 O O . LYS A 1 72 ? 14.609 -5.770 -11.023 1.00 96.81 72 LYS A O 1
ATOM 530 N N . VAL A 1 73 ? 14.272 -3.543 -11.050 1.00 96.25 73 VAL A N 1
ATOM 531 C CA . VAL A 1 73 ? 14.366 -3.389 -12.513 1.00 96.25 73 VAL A CA 1
ATOM 532 C C . VAL A 1 73 ? 15.816 -3.284 -12.983 1.00 96.25 73 VAL A C 1
ATOM 534 O O . VAL A 1 73 ? 16.228 -3.989 -13.897 1.00 96.25 73 VAL A O 1
ATOM 537 N N . MET A 1 74 ? 16.621 -2.427 -12.349 1.00 96.81 74 MET A N 1
ATOM 538 C CA . MET A 1 74 ? 18.013 -2.213 -12.748 1.00 96.81 74 MET A CA 1
ATOM 539 C C . MET A 1 74 ? 18.917 -1.870 -11.560 1.00 96.81 74 MET A C 1
ATOM 541 O O . MET A 1 74 ? 18.455 -1.507 -10.477 1.00 96.81 74 MET A O 1
ATOM 545 N N . LYS A 1 75 ? 20.231 -2.000 -11.760 1.00 97.56 75 LYS A N 1
ATOM 546 C CA . LYS A 1 75 ? 21.278 -1.500 -10.859 1.00 97.56 75 LYS A CA 1
ATOM 547 C C . LYS A 1 75 ? 22.406 -0.932 -11.711 1.00 97.56 75 LYS A C 1
ATOM 549 O O . LYS A 1 75 ? 22.828 -1.583 -12.658 1.00 97.56 75 LYS A O 1
ATOM 554 N N . GLY A 1 76 ? 22.921 0.228 -11.327 1.00 96.88 76 GLY A N 1
ATOM 555 C CA . GLY A 1 76 ? 24.069 0.856 -11.970 1.00 96.88 76 GLY A CA 1
ATOM 556 C C . GLY A 1 76 ? 24.748 1.853 -11.039 1.00 96.88 76 GLY A C 1
ATOM 557 O O . GLY A 1 76 ? 24.376 1.961 -9.869 1.00 96.88 76 GLY A O 1
ATOM 558 N N . THR A 1 77 ? 25.724 2.576 -11.578 1.00 97.56 77 THR A N 1
ATOM 559 C CA . THR A 1 77 ? 26.434 3.666 -10.900 1.00 97.56 77 THR A CA 1
ATOM 560 C C . THR A 1 77 ? 26.244 4.935 -11.718 1.00 97.56 77 THR A C 1
ATOM 562 O O . THR A 1 77 ? 26.376 4.896 -12.940 1.00 97.56 77 THR A O 1
ATOM 565 N N . VAL A 1 78 ? 25.930 6.045 -11.051 1.00 96.38 78 VAL A N 1
ATOM 566 C CA . VAL A 1 78 ? 25.867 7.375 -11.667 1.00 96.38 78 VAL A CA 1
ATOM 567 C C . VAL A 1 78 ? 27.112 8.140 -11.234 1.00 96.38 78 VAL A C 1
ATOM 569 O O . VAL A 1 78 ? 27.407 8.196 -10.041 1.00 96.38 78 VAL A O 1
ATOM 572 N N . PHE A 1 79 ? 27.844 8.693 -12.198 1.00 93.88 79 PHE A N 1
ATOM 573 C CA . PHE A 1 79 ? 28.965 9.596 -11.950 1.00 93.88 79 PHE A CA 1
ATOM 574 C C . PHE A 1 79 ? 28.476 11.031 -12.123 1.00 93.88 79 PHE A C 1
ATOM 576 O O . PHE A 1 79 ? 27.630 11.290 -12.981 1.00 93.88 79 PHE A O 1
ATOM 583 N N . ILE A 1 80 ? 28.984 11.923 -11.280 1.00 87.44 80 ILE A N 1
ATOM 584 C CA . ILE A 1 80 ? 28.693 13.357 -11.312 1.00 87.44 80 ILE A CA 1
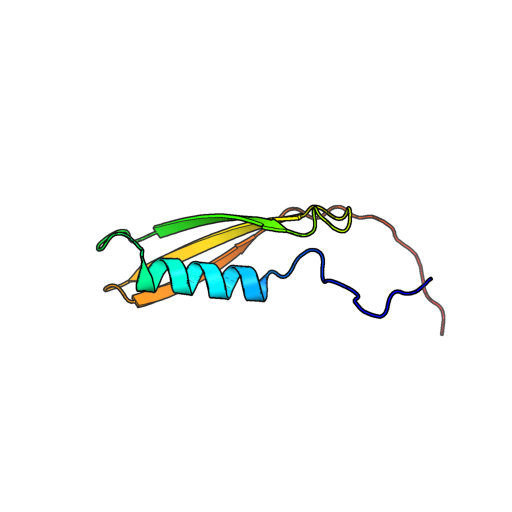ATOM 585 C C . ILE A 1 80 ? 29.927 14.063 -11.854 1.00 87.44 80 ILE A C 1
ATOM 587 O O . ILE A 1 80 ? 31.034 13.698 -11.393 1.00 87.44 80 ILE A O 1
#

Radius of gyration: 16.72 Å; chains: 1; bounding box: 49×23×46 Å